Protein AF-K2D943-F1 (afdb_monomer)

pLDDT: mean 86.92, std 14.7, range [29.3, 98.12]

Structure (mmCIF, N/CA/C/O backbone):
data_AF-K2D943-F1
#
_entry.id   AF-K2D943-F1
#
loop_
_atom_site.group_PDB
_atom_site.id
_atom_site.type_symbol
_atom_site.label_atom_id
_atom_site.label_alt_id
_atom_site.label_comp_id
_atom_site.label_asym_id
_atom_site.label_entity_id
_atom_site.label_seq_id
_atom_site.pdbx_PDB_ins_code
_atom_site.Cartn_x
_atom_site.Cartn_y
_atom_site.Cartn_z
_atom_site.occupancy
_atom_site.B_iso_or_equiv
_atom_site.auth_seq_id
_atom_site.auth_comp_id
_atom_site.auth_asym_id
_atom_site.auth_atom_id
_atom_site.pdbx_PDB_model_num
ATOM 1 N N . MET A 1 1 ? 13.467 3.957 -46.377 1.00 69.62 1 MET A N 1
ATOM 2 C CA . MET A 1 1 ? 13.916 4.102 -44.970 1.00 69.62 1 MET A CA 1
ATOM 3 C C . MET A 1 1 ? 13.053 5.100 -44.189 1.00 69.62 1 MET A C 1
ATOM 5 O O . MET A 1 1 ? 12.439 4.700 -43.207 1.00 69.62 1 MET A O 1
ATOM 9 N N . PHE A 1 2 ? 12.886 6.336 -44.675 1.00 83.19 2 PHE A N 1
ATOM 10 C CA . PHE A 1 2 ? 12.073 7.391 -44.039 1.00 83.19 2 PHE A CA 1
ATOM 11 C C . PHE A 1 2 ? 10.622 7.005 -43.697 1.00 83.19 2 PHE A C 1
ATOM 13 O O . PHE A 1 2 ? 10.177 7.230 -42.577 1.00 83.19 2 PHE A O 1
ATOM 20 N N . ARG A 1 3 ? 9.899 6.333 -44.604 1.00 87.31 3 ARG A N 1
ATOM 21 C CA . ARG A 1 3 ? 8.504 5.903 -44.366 1.00 87.31 3 ARG A CA 1
ATOM 22 C C . ARG A 1 3 ? 8.359 4.899 -43.210 1.00 87.31 3 ARG A C 1
ATOM 24 O O . ARG A 1 3 ? 7.384 4.951 -42.469 1.00 87.31 3 ARG A O 1
ATOM 31 N N . LYS A 1 4 ? 9.350 4.017 -43.015 1.00 86.69 4 LYS A N 1
ATOM 32 C CA . LYS A 1 4 ? 9.375 3.070 -41.883 1.00 86.69 4 LYS A CA 1
ATOM 33 C C . LYS A 1 4 ? 9.608 3.798 -40.554 1.00 86.69 4 LYS A C 1
ATOM 35 O O . LYS A 1 4 ? 8.946 3.485 -39.570 1.00 86.69 4 LYS A O 1
ATOM 40 N N . ILE A 1 5 ? 10.501 4.791 -40.544 1.00 90.44 5 ILE A N 1
ATOM 41 C CA . ILE A 1 5 ? 10.767 5.631 -39.366 1.00 90.44 5 ILE A CA 1
ATOM 42 C C . ILE A 1 5 ? 9.516 6.439 -38.998 1.00 90.44 5 ILE A C 1
ATOM 44 O O . ILE A 1 5 ? 9.090 6.403 -37.847 1.00 90.44 5 ILE A O 1
ATOM 48 N N . ALA A 1 6 ? 8.871 7.083 -39.975 1.00 92.62 6 ALA A N 1
ATOM 49 C CA . ALA A 1 6 ? 7.642 7.847 -39.761 1.00 92.62 6 ALA A CA 1
ATOM 50 C C . ALA A 1 6 ? 6.506 6.986 -39.174 1.00 92.62 6 ALA A C 1
ATOM 52 O O . ALA A 1 6 ? 5.875 7.381 -38.194 1.00 92.62 6 ALA A O 1
ATOM 53 N N . ASN A 1 7 ? 6.295 5.775 -39.704 1.00 93.38 7 ASN A N 1
ATOM 54 C CA . ASN A 1 7 ? 5.292 4.847 -39.174 1.00 93.38 7 ASN A CA 1
ATOM 55 C C . ASN A 1 7 ? 5.612 4.391 -37.740 1.00 93.38 7 ASN A C 1
ATOM 57 O O . ASN A 1 7 ? 4.715 4.322 -36.903 1.00 93.38 7 ASN A O 1
ATOM 61 N N . SER A 1 8 ? 6.884 4.122 -37.431 1.00 93.00 8 SER A N 1
ATOM 62 C CA . SER A 1 8 ? 7.316 3.763 -36.073 1.00 93.00 8 SER A CA 1
ATOM 63 C C . SER A 1 8 ? 7.060 4.896 -35.071 1.00 93.00 8 SER A C 1
ATOM 65 O O . SER A 1 8 ? 6.529 4.664 -33.983 1.00 93.00 8 SER A O 1
ATOM 67 N N . LEU A 1 9 ? 7.360 6.142 -35.457 1.00 93.00 9 LEU A N 1
ATOM 68 C CA . LEU A 1 9 ? 7.091 7.325 -34.637 1.00 93.00 9 LEU A CA 1
ATOM 69 C C . LEU A 1 9 ? 5.592 7.533 -34.406 1.00 93.00 9 LEU A C 1
ATOM 71 O O . LEU A 1 9 ? 5.189 7.791 -33.272 1.00 93.00 9 LEU A O 1
ATOM 75 N N . LYS A 1 10 ? 4.766 7.359 -35.446 1.00 93.81 10 LYS A N 1
ATOM 76 C CA . LYS A 1 10 ? 3.305 7.442 -35.336 1.00 93.81 10 LYS A CA 1
ATOM 77 C C . LYS A 1 10 ? 2.755 6.395 -34.365 1.00 93.81 10 LYS A C 1
ATOM 79 O O . LYS A 1 10 ? 2.060 6.757 -33.423 1.00 93.81 10 LYS A O 1
ATOM 84 N N . ASN A 1 11 ? 3.160 5.133 -34.508 1.00 93.12 11 ASN A N 1
ATOM 85 C CA . ASN A 1 11 ? 2.737 4.060 -33.602 1.00 93.12 11 ASN A CA 1
ATOM 86 C C . ASN A 1 11 ? 3.151 4.340 -32.151 1.00 93.12 11 ASN A C 1
ATOM 88 O O . ASN A 1 11 ? 2.383 4.116 -31.215 1.00 93.12 11 ASN A O 1
ATOM 92 N N . LYS A 1 12 ? 4.365 4.868 -31.947 1.00 92.69 12 LYS A N 1
ATOM 93 C CA . LYS A 1 12 ? 4.832 5.263 -30.616 1.00 92.69 12 LYS A CA 1
ATOM 94 C C . LYS A 1 12 ? 3.981 6.398 -30.050 1.00 92.69 12 LYS A C 1
ATOM 96 O O . LYS A 1 12 ? 3.574 6.309 -28.893 1.00 92.69 12 LYS A O 1
ATOM 101 N N . LEU A 1 13 ? 3.672 7.420 -30.846 1.00 93.25 13 LEU A N 1
ATOM 102 C CA . LEU A 1 13 ? 2.801 8.522 -30.441 1.00 93.25 13 LEU A CA 1
ATOM 103 C C . LEU A 1 13 ? 1.398 8.030 -30.062 1.00 93.25 13 LEU A C 1
ATOM 105 O O . LEU A 1 13 ? 0.903 8.385 -28.994 1.00 93.25 13 LEU A O 1
ATOM 109 N N . ASP A 1 14 ? 0.792 7.175 -30.882 1.00 94.06 14 ASP A N 1
ATOM 110 C CA . ASP A 1 14 ? -0.540 6.623 -30.621 1.00 94.06 14 ASP A CA 1
ATOM 111 C C . ASP A 1 14 ? -0.544 5.772 -29.342 1.00 94.06 14 ASP A C 1
ATOM 113 O O . ASP A 1 14 ? -1.418 5.932 -28.489 1.00 94.06 14 ASP A O 1
ATOM 117 N N . SER A 1 15 ? 0.508 4.977 -29.110 1.00 91.44 15 SER A N 1
ATOM 118 C CA . SER A 1 15 ? 0.665 4.224 -27.859 1.00 91.44 15 SER A CA 1
ATOM 119 C C . SER A 1 15 ? 0.774 5.127 -26.620 1.00 91.44 15 SER A C 1
ATOM 121 O O . SER A 1 15 ? 0.256 4.792 -25.553 1.00 91.44 15 SER A O 1
ATOM 123 N N . LEU A 1 16 ? 1.428 6.288 -26.738 1.00 88.50 16 LEU A N 1
ATOM 124 C CA . LEU A 1 16 ? 1.552 7.256 -25.647 1.00 88.50 16 LEU A CA 1
ATOM 125 C C . LEU A 1 16 ? 0.217 7.951 -25.372 1.00 88.50 16 LEU A C 1
ATOM 127 O O . LEU A 1 16 ? -0.161 8.087 -24.206 1.00 88.50 16 LEU A O 1
ATOM 131 N N . LYS A 1 17 ? -0.516 8.329 -26.427 1.00 91.94 17 LYS A N 1
ATOM 132 C CA . LYS A 1 17 ? -1.874 8.875 -26.314 1.00 91.94 17 LYS A CA 1
ATOM 133 C C . LYS A 1 17 ? -2.792 7.890 -25.605 1.00 91.94 17 LYS A C 1
ATOM 135 O O . LYS A 1 17 ? -3.439 8.262 -24.631 1.00 91.94 17 LYS A O 1
ATOM 140 N N . GLN A 1 18 ? -2.781 6.626 -26.019 1.00 91.69 18 GLN A N 1
ATOM 141 C CA . GLN A 1 18 ? -3.642 5.609 -25.427 1.00 91.69 18 GLN A CA 1
ATOM 142 C C . GLN A 1 18 ? -3.301 5.333 -23.960 1.00 91.69 18 GLN A C 1
ATOM 144 O O . GLN A 1 18 ? -4.201 5.219 -23.135 1.00 91.69 18 GLN A O 1
ATOM 149 N N . ARG A 1 19 ? -2.014 5.322 -23.585 1.00 86.19 19 ARG A N 1
ATOM 150 C CA . ARG A 1 19 ? -1.609 5.244 -22.169 1.00 86.19 19 ARG A CA 1
ATOM 151 C C . ARG A 1 19 ? -2.141 6.415 -21.349 1.00 86.19 19 ARG A C 1
ATOM 153 O O . ARG A 1 19 ? -2.555 6.213 -20.214 1.00 86.19 19 ARG A O 1
ATOM 160 N N . SER A 1 20 ? -2.129 7.625 -21.905 1.00 87.00 20 SER A N 1
ATOM 161 C CA . SER A 1 20 ? -2.651 8.797 -21.204 1.00 87.00 20 SER A CA 1
ATOM 162 C C . SER A 1 20 ? -4.170 8.815 -21.098 1.00 87.00 20 SER A C 1
ATOM 164 O O . SER A 1 20 ? -4.676 9.148 -20.030 1.00 87.00 20 SER A O 1
ATOM 166 N N . LEU A 1 21 ? -4.880 8.388 -22.142 1.00 91.50 21 LEU A N 1
ATOM 167 C CA . LEU A 1 21 ? -6.332 8.205 -22.102 1.00 91.50 21 LEU A CA 1
ATOM 168 C C . LEU A 1 21 ? -6.733 7.137 -21.080 1.00 91.50 21 LEU A C 1
ATOM 170 O O . LEU A 1 21 ? -7.641 7.364 -20.288 1.00 91.50 21 LEU A O 1
ATOM 174 N N . ASN A 1 22 ? -6.015 6.013 -21.039 1.00 90.38 22 ASN A N 1
ATOM 175 C CA . ASN A 1 22 ? -6.262 4.963 -20.054 1.00 90.38 22 ASN A CA 1
ATOM 176 C C . ASN A 1 22 ? -6.028 5.460 -18.623 1.00 90.38 22 ASN A C 1
ATOM 178 O O . ASN A 1 22 ? -6.817 5.142 -17.742 1.00 90.38 22 ASN A O 1
ATOM 182 N N . GLU A 1 23 ? -4.983 6.256 -18.379 1.00 89.88 23 GLU A N 1
ATOM 183 C CA . GLU A 1 23 ? -4.746 6.834 -17.051 1.00 89.88 23 GLU A CA 1
ATOM 184 C C . GLU A 1 23 ? -5.879 7.782 -16.635 1.00 89.88 23 GLU A C 1
ATOM 186 O O . GLU A 1 23 ? -6.326 7.726 -15.494 1.00 89.88 23 GLU A O 1
ATOM 191 N N . LEU A 1 24 ? -6.383 8.606 -17.561 1.00 92.19 24 LEU A N 1
ATOM 192 C CA . LEU A 1 24 ? -7.515 9.502 -17.310 1.00 92.19 24 LEU A CA 1
ATOM 193 C C . LEU A 1 24 ? -8.808 8.723 -17.027 1.00 92.19 24 LEU A C 1
ATOM 195 O O . LEU A 1 24 ? -9.517 9.027 -16.071 1.00 92.19 24 LEU A O 1
ATOM 199 N N . LEU A 1 25 ? -9.093 7.686 -17.820 1.00 95.38 25 LEU A N 1
ATOM 200 C CA . LEU A 1 25 ? -10.231 6.797 -17.586 1.00 95.38 25 LEU A CA 1
ATOM 201 C C . LEU A 1 25 ? -10.136 6.145 -16.204 1.00 95.38 25 LEU A C 1
ATOM 203 O O . LEU A 1 25 ? -11.120 6.083 -15.476 1.00 95.38 25 LEU A O 1
ATOM 207 N N . MET A 1 26 ? -8.946 5.688 -15.821 1.00 94.94 26 MET A N 1
ATOM 208 C CA . MET A 1 26 ? -8.716 5.059 -14.523 1.00 94.94 26 MET A CA 1
ATOM 209 C C . MET A 1 26 ? -8.789 6.056 -13.369 1.00 94.94 26 MET A C 1
ATOM 211 O O . MET A 1 26 ? -9.252 5.677 -12.299 1.00 94.94 26 MET A O 1
ATOM 215 N N . ALA A 1 27 ? -8.411 7.318 -13.581 1.00 94.06 27 ALA A N 1
ATOM 216 C CA . ALA A 1 27 ? -8.655 8.386 -12.617 1.00 94.06 27 ALA A CA 1
ATOM 217 C C . ALA A 1 27 ? -10.157 8.582 -12.380 1.00 94.06 27 ALA A C 1
ATOM 219 O O . ALA A 1 27 ? -10.589 8.631 -11.232 1.00 94.06 27 ALA A O 1
ATOM 220 N N . ASN A 1 28 ? -10.961 8.603 -13.449 1.00 96.00 28 ASN A N 1
ATOM 221 C CA . ASN A 1 28 ? -12.419 8.682 -13.337 1.00 96.00 28 ASN A CA 1
ATOM 222 C C . ASN A 1 28 ? -12.993 7.466 -12.605 1.00 96.00 28 ASN A C 1
ATOM 224 O O . ASN A 1 28 ? -13.736 7.636 -11.647 1.00 96.00 28 ASN A O 1
ATOM 228 N N . VAL A 1 29 ? -12.597 6.249 -12.991 1.00 96.62 29 VAL A N 1
ATOM 229 C CA . VAL A 1 29 ? -13.042 5.014 -12.323 1.00 96.62 29 VAL A CA 1
ATOM 230 C C . VAL A 1 29 ? -12.665 5.016 -10.842 1.00 96.62 29 VAL A C 1
ATOM 232 O O . VAL A 1 29 ? -13.495 4.669 -10.006 1.00 96.62 29 VAL A O 1
ATOM 235 N N . PHE A 1 30 ? -11.444 5.434 -10.501 1.00 96.56 30 PHE A N 1
ATOM 236 C CA . PHE A 1 30 ? -11.010 5.542 -9.113 1.00 96.56 30 PHE A CA 1
ATOM 237 C C . PHE A 1 30 ? -11.856 6.552 -8.339 1.00 96.56 30 PHE A C 1
ATOM 239 O O . PHE A 1 30 ? -12.435 6.189 -7.321 1.00 96.56 30 PHE A O 1
ATOM 246 N N . ASN A 1 31 ? -11.981 7.781 -8.847 1.00 95.50 31 ASN A N 1
ATOM 247 C CA . ASN A 1 31 ? -12.728 8.857 -8.195 1.00 95.50 31 ASN A CA 1
ATOM 248 C C . ASN A 1 31 ? -14.210 8.506 -8.018 1.00 95.50 31 ASN A C 1
ATOM 250 O O . ASN A 1 31 ? -14.772 8.750 -6.953 1.00 95.50 31 ASN A O 1
ATOM 254 N N . SER A 1 32 ? -14.832 7.890 -9.027 1.00 96.06 32 SER A N 1
ATOM 255 C CA . SER A 1 32 ? -16.197 7.373 -8.927 1.00 96.06 32 SER A CA 1
ATOM 256 C C . SER A 1 32 ? -16.296 6.226 -7.923 1.00 96.06 32 SER A C 1
ATOM 258 O O . SER A 1 32 ? -17.233 6.198 -7.134 1.00 96.06 32 SER A O 1
ATOM 260 N N . GLY A 1 33 ? -15.330 5.303 -7.915 1.00 95.06 33 GLY A N 1
ATOM 261 C CA . GLY A 1 33 ? -15.324 4.141 -7.026 1.00 95.06 33 GLY A CA 1
ATOM 262 C C . GLY A 1 33 ? -15.140 4.483 -5.548 1.00 95.06 33 GLY A C 1
ATOM 263 O O . GLY A 1 33 ? -15.686 3.784 -4.704 1.00 95.06 33 GLY A O 1
ATOM 264 N N . ILE A 1 34 ? -14.409 5.556 -5.234 1.00 96.44 34 ILE A N 1
ATOM 265 C CA . ILE A 1 34 ? -14.234 6.044 -3.856 1.00 96.44 34 ILE A CA 1
ATOM 266 C C . ILE A 1 34 ? -15.301 7.066 -3.430 1.00 96.44 34 ILE A C 1
ATOM 268 O O . ILE A 1 34 ? -15.261 7.605 -2.313 1.00 96.44 34 ILE A O 1
ATOM 272 N N . ASN A 1 35 ? -16.225 7.415 -4.327 1.00 94.94 35 ASN A N 1
ATOM 273 C CA . ASN A 1 35 ? -17.284 8.358 -4.009 1.00 94.94 35 ASN A CA 1
ATOM 274 C C . ASN A 1 35 ? -18.253 7.738 -2.992 1.00 94.94 35 ASN A C 1
ATOM 276 O O . ASN A 1 35 ? -18.577 6.561 -3.083 1.00 94.94 35 ASN A O 1
ATOM 280 N N . GLY A 1 36 ? -18.683 8.518 -1.999 1.00 93.44 36 GLY A N 1
ATOM 281 C CA . GLY A 1 36 ? -19.553 8.022 -0.921 1.00 93.44 36 GLY A CA 1
ATOM 282 C C . GLY A 1 36 ? -18.909 7.025 0.055 1.00 93.44 36 GLY A C 1
ATOM 283 O O . GLY A 1 36 ? -19.583 6.550 0.956 1.00 93.44 36 GLY A O 1
ATOM 284 N N . VAL A 1 37 ? -17.617 6.711 -0.084 1.00 96.19 37 VAL A N 1
ATOM 285 C CA . VAL A 1 37 ? -16.919 5.823 0.855 1.00 96.19 37 VAL A CA 1
ATOM 286 C C . VAL A 1 37 ? -16.588 6.567 2.145 1.00 96.19 37 VAL A C 1
ATOM 288 O O . VAL A 1 37 ? -15.795 7.514 2.130 1.00 96.19 37 VAL A O 1
ATOM 291 N N . ASP A 1 38 ? -17.152 6.100 3.258 1.00 95.88 38 ASP A N 1
ATOM 292 C CA . ASP A 1 38 ? -17.060 6.785 4.549 1.00 95.88 38 ASP A CA 1
ATOM 293 C C . ASP A 1 38 ? -15.683 6.701 5.196 1.00 95.88 38 ASP A C 1
ATOM 295 O O . ASP A 1 38 ? -15.244 7.659 5.830 1.00 95.88 38 ASP A O 1
ATOM 299 N N . TRP A 1 39 ? -14.977 5.582 5.053 1.00 95.94 39 TRP A N 1
ATOM 300 C CA . TRP A 1 39 ? -13.691 5.388 5.725 1.00 95.94 39 TRP A CA 1
ATOM 301 C C . TRP A 1 39 ? -12.538 6.159 5.061 1.00 95.94 39 TRP A C 1
ATOM 303 O O . TRP A 1 39 ? -11.502 6.399 5.684 1.00 95.94 39 TRP A O 1
ATOM 313 N N . LEU A 1 40 ? -12.710 6.588 3.809 1.00 95.94 40 LEU A N 1
ATOM 314 C CA . LEU A 1 40 ? -11.690 7.307 3.055 1.00 95.94 40 LEU A CA 1
ATOM 315 C C . LEU A 1 40 ? -11.910 8.821 3.154 1.00 95.94 40 LEU A C 1
ATOM 317 O O . LEU A 1 40 ? -12.589 9.423 2.320 1.00 95.94 40 LEU A O 1
ATOM 321 N N . LYS A 1 41 ? -11.345 9.434 4.197 1.00 93.62 41 LYS A N 1
ATOM 322 C CA . LYS A 1 41 ? -11.553 10.849 4.538 1.00 93.62 41 LYS A CA 1
ATOM 323 C C . LYS A 1 41 ? -10.742 11.793 3.649 1.00 93.62 41 LYS A C 1
ATOM 325 O O . LYS A 1 41 ? -11.296 12.717 3.062 1.00 93.62 41 LYS A O 1
ATOM 330 N N . ASP A 1 42 ? -9.445 11.542 3.506 1.00 91.94 42 ASP A N 1
ATOM 331 C CA . ASP A 1 42 ? -8.567 12.268 2.594 1.00 91.94 42 ASP A CA 1
ATOM 332 C C . ASP A 1 42 ? -8.543 11.592 1.215 1.00 91.94 42 ASP A C 1
ATOM 334 O O . ASP A 1 42 ? -7.926 10.539 1.020 1.00 91.94 42 ASP A O 1
ATOM 338 N N . LYS A 1 43 ? -9.199 12.243 0.247 1.00 92.31 43 LYS A N 1
ATOM 339 C CA . LYS A 1 43 ? -9.293 11.818 -1.159 1.00 92.31 43 LYS A CA 1
ATOM 340 C C . LYS A 1 43 ? -8.318 12.560 -2.081 1.00 92.31 43 LYS A C 1
ATOM 342 O O . LYS A 1 43 ? -8.393 12.400 -3.298 1.00 92.31 43 LYS A O 1
ATOM 347 N N . SER A 1 44 ? -7.390 13.354 -1.537 1.00 90.00 44 SER A N 1
ATOM 348 C CA . SER A 1 44 ? -6.396 14.120 -2.307 1.00 90.00 44 SER A CA 1
ATOM 349 C C . SER A 1 44 ? -5.258 13.230 -2.835 1.00 90.00 44 SER A C 1
ATOM 351 O O . SER A 1 44 ? -4.084 13.363 -2.473 1.00 90.00 44 SER A O 1
ATOM 353 N N . PHE A 1 45 ? -5.608 12.261 -3.679 1.00 90.44 45 PHE A N 1
ATOM 354 C CA . PHE A 1 45 ? -4.652 11.361 -4.311 1.00 90.44 45 PHE A CA 1
ATOM 355 C C . PHE A 1 45 ? -4.020 12.011 -5.538 1.00 90.44 45 PHE A C 1
ATOM 357 O O . PHE A 1 45 ? -4.705 12.417 -6.476 1.00 90.44 45 PHE A O 1
ATOM 364 N N . SER A 1 46 ? -2.691 12.045 -5.547 1.00 85.50 46 SER A N 1
ATOM 365 C CA . SER A 1 46 ? -1.878 12.555 -6.655 1.00 85.50 46 SER A CA 1
ATOM 366 C C . SER A 1 46 ? -0.870 11.495 -7.124 1.00 85.50 46 SER A C 1
ATOM 368 O O . SER A 1 46 ? 0.343 11.650 -6.947 1.00 85.50 46 SER A O 1
ATOM 370 N N . PRO A 1 47 ? -1.347 10.362 -7.682 1.00 82.12 47 PRO A N 1
ATOM 371 C CA . PRO A 1 47 ? -0.478 9.321 -8.215 1.00 82.12 47 PRO A CA 1
ATOM 372 C C . PRO A 1 47 ? 0.417 9.876 -9.322 1.00 82.12 47 PRO A C 1
ATOM 374 O O . PRO A 1 47 ? -0.047 10.369 -10.350 1.00 82.12 47 PRO A O 1
ATOM 377 N N . ASN A 1 48 ? 1.728 9.754 -9.126 1.00 69.44 48 ASN A N 1
ATOM 378 C CA . ASN A 1 48 ? 2.683 9.911 -10.210 1.00 69.44 48 ASN A CA 1
ATOM 379 C C . ASN A 1 48 ? 2.936 8.533 -10.838 1.00 69.44 48 ASN A C 1
ATOM 381 O O . ASN A 1 48 ? 3.120 7.535 -10.143 1.00 69.44 48 ASN A O 1
ATOM 385 N N . ARG A 1 49 ? 3.002 8.461 -12.173 1.00 61.66 49 ARG A N 1
ATOM 386 C CA . ARG A 1 49 ? 3.182 7.196 -12.920 1.00 61.66 49 ARG A CA 1
ATOM 387 C C . ARG A 1 49 ? 4.479 6.429 -12.588 1.00 61.66 49 ARG A C 1
ATOM 389 O O . ARG A 1 49 ? 4.720 5.373 -13.167 1.00 61.66 49 ARG A O 1
ATOM 396 N N . ALA A 1 50 ? 5.326 6.959 -11.706 1.00 61.03 50 ALA A N 1
ATOM 397 C CA . ALA A 1 50 ? 6.567 6.345 -11.258 1.00 61.03 50 ALA A CA 1
ATOM 398 C C . ALA A 1 50 ? 6.389 5.416 -10.041 1.00 61.03 50 ALA A C 1
ATOM 400 O O . ALA A 1 50 ? 7.137 4.446 -9.931 1.00 61.03 50 ALA A O 1
ATOM 401 N N . VAL A 1 51 ? 5.432 5.694 -9.147 1.00 63.41 51 VAL A N 1
ATOM 402 C CA . VAL A 1 51 ? 5.281 4.973 -7.865 1.00 63.41 51 VAL A CA 1
ATOM 403 C C . VAL A 1 51 ? 3.939 4.247 -7.774 1.00 63.41 51 VAL A C 1
ATOM 405 O O . VAL A 1 51 ? 3.886 3.079 -7.403 1.00 63.41 51 VAL A O 1
ATOM 408 N N . ALA A 1 52 ? 2.850 4.901 -8.169 1.00 75.31 52 ALA A N 1
ATOM 409 C CA . ALA A 1 52 ? 1.530 4.290 -8.254 1.00 75.31 52 ALA A CA 1
ATOM 410 C C . ALA A 1 52 ? 0.713 5.030 -9.308 1.00 75.31 52 ALA A C 1
ATOM 412 O O . ALA A 1 52 ? 0.787 6.250 -9.392 1.00 75.31 52 ALA A O 1
ATOM 413 N N . ASN A 1 53 ? -0.066 4.304 -10.103 1.00 88.44 53 ASN A N 1
ATOM 414 C CA . ASN A 1 53 ? -1.006 4.889 -11.053 1.00 88.44 53 ASN A CA 1
ATOM 415 C C . ASN A 1 53 ? -2.449 4.702 -10.564 1.00 88.44 53 ASN A C 1
ATOM 417 O O . ASN A 1 53 ? -2.695 3.914 -9.643 1.00 88.44 53 ASN A O 1
ATOM 421 N N . TYR A 1 54 ? -3.411 5.394 -11.173 1.00 92.44 54 TYR A N 1
ATOM 422 C CA . TYR A 1 54 ? -4.810 5.310 -10.737 1.00 92.44 54 TYR A CA 1
ATOM 423 C C . TYR A 1 54 ? -5.375 3.889 -10.819 1.00 92.44 54 TYR A C 1
ATOM 425 O O . TYR A 1 54 ? -6.131 3.480 -9.942 1.00 92.44 54 TYR A O 1
ATOM 433 N N . SER A 1 55 ? -4.956 3.086 -11.804 1.00 91.62 55 SER A N 1
ATOM 434 C CA . SER A 1 55 ? -5.376 1.680 -11.878 1.00 91.62 55 SER A CA 1
ATOM 435 C C . SER A 1 55 ? -4.923 0.865 -10.667 1.00 91.62 55 SER A C 1
ATOM 437 O O . SER A 1 55 ? -5.643 -0.025 -10.217 1.00 91.62 55 SER A O 1
ATOM 439 N N . PHE A 1 56 ? -3.711 1.114 -10.165 1.00 92.31 56 PHE A N 1
ATOM 440 C CA . PHE A 1 56 ? -3.206 0.428 -8.984 1.00 92.31 56 PHE A CA 1
ATOM 441 C C . PHE A 1 56 ? -3.935 0.893 -7.727 1.00 92.31 56 PHE A C 1
ATOM 443 O O . PHE A 1 56 ? -4.392 0.042 -6.969 1.00 92.31 56 PHE A O 1
ATOM 450 N N . LEU A 1 57 ? -4.118 2.206 -7.554 1.00 94.50 57 LEU A N 1
ATOM 451 C CA . LEU A 1 57 ? -4.878 2.747 -6.425 1.00 94.50 57 LEU A CA 1
ATOM 452 C C . LEU A 1 57 ? -6.311 2.214 -6.395 1.00 94.50 57 LEU A C 1
ATOM 454 O O . LEU A 1 57 ? -6.775 1.820 -5.333 1.00 94.50 57 LEU A O 1
ATOM 458 N N . TYR A 1 58 ? -6.982 2.113 -7.545 1.00 96.00 58 TYR A N 1
ATOM 459 C CA . TYR A 1 58 ? -8.322 1.534 -7.626 1.00 96.00 58 TYR A CA 1
ATOM 460 C C . TYR A 1 58 ? -8.358 0.064 -7.216 1.00 96.00 58 TYR A C 1
ATOM 462 O O . TYR A 1 58 ? -9.187 -0.321 -6.398 1.00 96.00 58 TYR A O 1
ATOM 470 N N . ARG A 1 59 ? -7.439 -0.764 -7.725 1.00 96.00 59 ARG A N 1
ATOM 471 C CA . ARG A 1 59 ? -7.375 -2.176 -7.321 1.00 96.00 59 ARG A CA 1
ATOM 472 C C . ARG A 1 59 ? -7.062 -2.334 -5.840 1.00 96.00 59 ARG A C 1
ATOM 474 O O . ARG A 1 59 ? -7.705 -3.139 -5.179 1.00 96.00 59 ARG A O 1
ATOM 481 N N . LEU A 1 60 ? -6.099 -1.569 -5.327 1.00 97.12 60 LEU A N 1
ATOM 482 C CA . LEU A 1 60 ? -5.772 -1.582 -3.907 1.00 97.12 60 LEU A CA 1
ATOM 483 C C . LEU A 1 60 ? -6.987 -1.163 -3.077 1.00 97.12 60 LEU A C 1
ATOM 485 O O . LEU A 1 60 ? -7.322 -1.851 -2.124 1.00 97.12 60 LEU A O 1
ATOM 489 N N . PHE A 1 61 ? -7.687 -0.103 -3.484 1.00 97.75 61 PHE A N 1
ATOM 490 C CA . PHE A 1 61 ? -8.930 0.319 -2.852 1.00 97.75 61 PHE A CA 1
ATOM 491 C C . PHE A 1 61 ? -9.951 -0.823 -2.804 1.00 97.75 61 PHE A C 1
ATOM 493 O O . PHE A 1 61 ? -10.417 -1.135 -1.719 1.00 97.75 61 PHE A O 1
ATOM 500 N N . ARG A 1 62 ? -10.228 -1.514 -3.919 1.00 97.81 62 ARG A N 1
ATOM 501 C CA . ARG A 1 62 ? -11.156 -2.662 -3.932 1.00 97.81 62 ARG A CA 1
ATOM 502 C C . ARG A 1 62 ? -10.704 -3.813 -3.034 1.00 97.81 62 ARG A C 1
ATOM 504 O O . ARG A 1 62 ? -11.527 -4.395 -2.346 1.00 97.8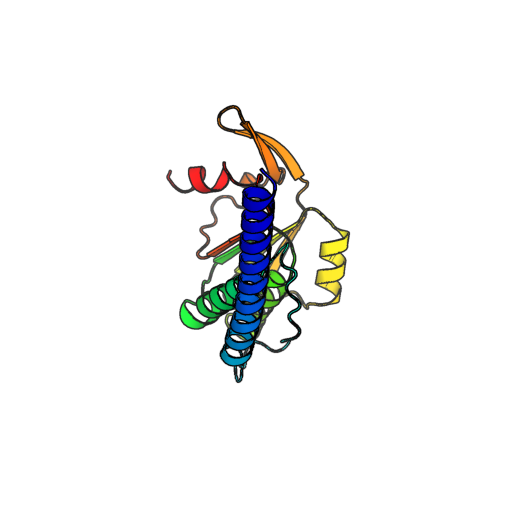1 62 ARG A O 1
ATOM 511 N N . VAL A 1 63 ? -9.408 -4.122 -2.982 1.00 98.12 63 VAL A N 1
ATOM 512 C CA . VAL A 1 63 ? -8.882 -5.142 -2.055 1.00 98.12 63 VAL A CA 1
ATOM 513 C C . VAL A 1 63 ? -9.128 -4.737 -0.600 1.00 98.12 63 VAL A C 1
ATOM 515 O O . VAL A 1 63 ? -9.596 -5.546 0.193 1.00 98.12 63 VAL A O 1
ATOM 518 N N . LEU A 1 64 ? -8.840 -3.488 -0.241 1.00 98.12 64 LEU A N 1
ATOM 519 C CA . LEU A 1 64 ? -9.076 -2.990 1.115 1.00 98.12 64 LEU A CA 1
ATOM 520 C C . LEU A 1 64 ? -10.573 -2.925 1.441 1.00 98.12 64 LEU A C 1
ATOM 522 O O . LEU A 1 64 ? -10.966 -3.185 2.574 1.00 98.12 64 LEU A O 1
ATOM 526 N N . ASP A 1 65 ? -11.401 -2.588 0.454 1.00 97.50 65 ASP A N 1
ATOM 527 C CA . ASP A 1 65 ? -12.826 -2.362 0.649 1.00 97.50 65 ASP A CA 1
ATOM 528 C C . ASP A 1 65 ? -13.641 -3.663 0.686 1.00 97.50 65 ASP A C 1
ATOM 530 O O . ASP A 1 65 ? -14.486 -3.826 1.564 1.00 97.50 65 ASP A O 1
ATOM 534 N N . ASP A 1 66 ? -13.350 -4.601 -0.214 1.00 97.38 66 ASP A N 1
ATOM 535 C CA . ASP A 1 66 ? -14.122 -5.835 -0.382 1.00 97.38 66 ASP A CA 1
ATOM 536 C C . ASP A 1 66 ? -13.511 -7.019 0.387 1.00 97.38 66 ASP A C 1
ATOM 538 O O . ASP A 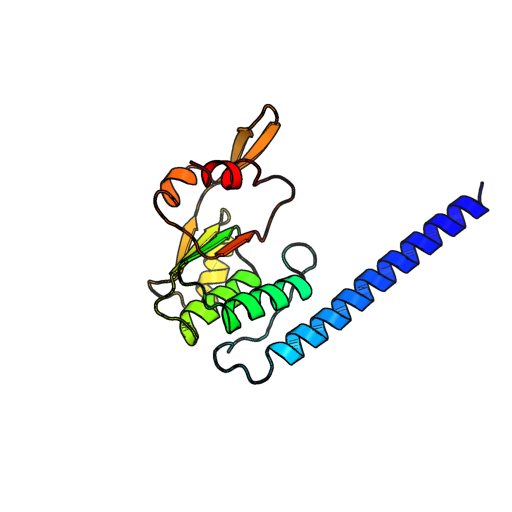1 66 ? -14.237 -7.842 0.938 1.00 97.38 66 ASP A O 1
ATOM 542 N N . ILE A 1 67 ? -12.174 -7.130 0.417 1.00 97.75 67 ILE A N 1
ATOM 543 C CA . ILE A 1 67 ? -11.468 -8.299 0.981 1.00 97.75 67 ILE A CA 1
ATOM 544 C C . ILE A 1 67 ? -11.087 -8.069 2.449 1.00 97.75 67 ILE A C 1
ATOM 546 O O . ILE A 1 67 ? -10.986 -9.025 3.214 1.00 97.75 67 ILE A O 1
ATOM 550 N N . CYS A 1 68 ? -10.906 -6.811 2.860 1.00 97.50 68 CYS A N 1
ATOM 551 C CA . CYS A 1 68 ? -10.610 -6.421 4.242 1.00 97.50 68 CYS A CA 1
ATOM 552 C C . CYS A 1 68 ? -9.423 -7.196 4.876 1.00 97.50 68 CYS A C 1
ATOM 554 O O . CYS A 1 68 ? -9.592 -7.846 5.913 1.00 97.50 68 CYS A O 1
ATOM 556 N N . PRO A 1 69 ? -8.202 -7.129 4.299 1.00 97.88 69 PRO A N 1
ATOM 557 C CA . PRO A 1 69 ? -7.025 -7.816 4.841 1.00 97.88 69 PRO A CA 1
ATOM 558 C C . PRO A 1 69 ? -6.695 -7.354 6.269 1.00 97.88 69 PRO A C 1
ATOM 560 O O . PRO A 1 69 ? -6.832 -6.170 6.592 1.00 97.88 69 PRO A O 1
ATOM 563 N N . LYS A 1 70 ? -6.223 -8.274 7.119 1.00 97.50 70 LYS A N 1
ATOM 564 C CA . LYS A 1 70 ? -5.904 -8.006 8.533 1.00 97.50 70 LYS A CA 1
ATOM 565 C C . LYS A 1 70 ? -4.416 -7.783 8.779 1.00 97.50 70 LYS A C 1
ATOM 567 O O . LYS A 1 70 ? -4.054 -7.135 9.753 1.00 97.50 70 LYS A O 1
ATOM 572 N N . SER A 1 71 ? -3.550 -8.297 7.915 1.00 96.81 71 SER A N 1
ATOM 573 C CA . SER A 1 71 ? -2.099 -8.130 8.019 1.00 96.81 71 SER A CA 1
ATOM 574 C C . SER A 1 71 ? -1.529 -7.643 6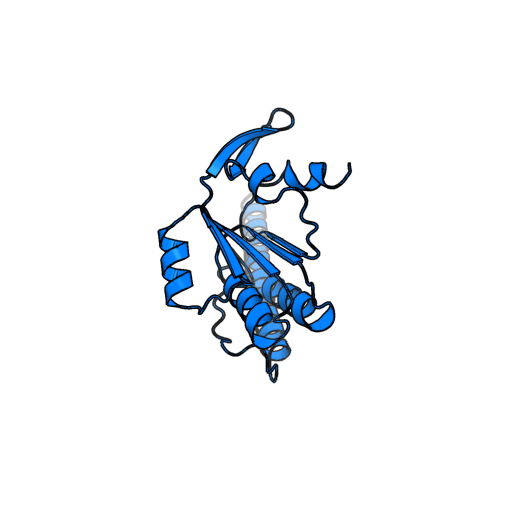.690 1.00 96.81 71 SER A C 1
ATOM 576 O O . SER A 1 71 ? -1.559 -8.361 5.688 1.00 96.81 71 SER A O 1
ATOM 578 N N . ILE A 1 72 ? -1.021 -6.411 6.666 1.00 97.38 72 ILE A N 1
ATOM 579 C CA . ILE A 1 72 ? -0.530 -5.737 5.461 1.00 97.38 72 ILE A CA 1
ATOM 580 C C . ILE A 1 72 ? 0.946 -5.378 5.637 1.00 97.38 72 ILE A C 1
ATOM 582 O O . ILE A 1 72 ? 1.339 -4.813 6.659 1.00 97.38 72 ILE A O 1
ATOM 586 N N . ILE A 1 73 ? 1.754 -5.651 4.613 1.00 96.06 73 ILE A N 1
ATOM 587 C CA . ILE A 1 73 ? 3.109 -5.107 4.492 1.00 96.06 73 ILE A CA 1
ATOM 588 C C . ILE A 1 73 ? 3.248 -4.275 3.225 1.00 96.06 73 ILE A C 1
ATOM 590 O O . ILE A 1 73 ? 2.796 -4.664 2.148 1.00 96.06 73 ILE A O 1
ATOM 594 N N . GLU A 1 74 ? 3.906 -3.131 3.353 1.00 94.19 74 GLU A N 1
ATOM 595 C CA . GLU A 1 74 ? 4.116 -2.170 2.286 1.00 94.19 74 GLU A CA 1
ATOM 596 C C . GLU A 1 74 ? 5.591 -1.773 2.186 1.00 94.19 74 GLU A C 1
ATOM 598 O O . GLU A 1 74 ? 6.249 -1.494 3.184 1.00 94.19 74 GLU A O 1
ATOM 603 N N . PHE A 1 75 ? 6.120 -1.744 0.963 1.00 91.88 75 PHE A N 1
ATOM 604 C CA . PHE A 1 75 ? 7.509 -1.376 0.694 1.00 91.88 75 PHE A CA 1
ATOM 605 C C . PHE A 1 75 ? 7.595 -0.025 -0.013 1.00 91.88 75 PHE A C 1
ATOM 607 O O . PHE A 1 75 ? 7.297 0.085 -1.212 1.00 91.88 75 PHE A O 1
ATOM 614 N N . GLY A 1 76 ? 8.065 0.968 0.739 1.00 90.56 76 GLY A N 1
ATOM 615 C CA . GLY A 1 76 ? 8.182 2.370 0.362 1.00 90.56 76 GLY A CA 1
ATOM 616 C C . GLY A 1 76 ? 6.929 3.181 0.693 1.00 90.56 76 GLY A C 1
ATOM 617 O O . GLY A 1 76 ? 5.816 2.723 0.450 1.00 90.56 76 GLY A O 1
ATOM 618 N N . ILE A 1 77 ? 7.118 4.404 1.182 1.00 91.12 77 ILE A N 1
ATOM 619 C CA . ILE A 1 77 ? 6.047 5.353 1.499 1.00 91.12 77 ILE A CA 1
ATOM 620 C C . ILE A 1 77 ? 5.543 6.056 0.228 1.00 91.12 77 ILE A C 1
ATOM 622 O O . ILE A 1 77 ? 6.322 6.463 -0.640 1.00 91.12 77 ILE A O 1
ATOM 626 N N . GLY A 1 78 ? 4.224 6.236 0.109 1.00 90.00 78 GLY A N 1
ATOM 627 C CA . GLY A 1 78 ? 3.616 6.954 -1.011 1.00 90.00 78 GLY A CA 1
ATOM 628 C C . GLY A 1 78 ? 2.094 7.114 -0.942 1.00 90.00 78 GLY A C 1
ATOM 629 O O . GLY A 1 78 ? 1.489 7.182 0.125 1.00 90.00 78 GLY A O 1
ATOM 630 N N . GLN A 1 79 ? 1.462 7.199 -2.119 1.00 91.31 79 GLN A N 1
ATOM 631 C CA . GLN A 1 79 ? 0.003 7.366 -2.254 1.00 91.31 79 GLN A CA 1
ATOM 632 C C . GLN A 1 79 ? -0.778 6.131 -1.790 1.00 91.31 79 GLN A C 1
ATOM 634 O O . GLN A 1 79 ? -1.885 6.242 -1.278 1.00 91.31 79 GLN A O 1
ATOM 639 N N . THR A 1 80 ? -0.195 4.950 -1.946 1.00 93.94 80 THR A N 1
ATOM 640 C CA . THR A 1 80 ? -0.718 3.698 -1.395 1.00 93.94 80 THR A CA 1
ATOM 641 C C . THR A 1 80 ? -0.688 3.710 0.130 1.00 93.94 80 THR A C 1
ATOM 643 O O . THR A 1 80 ? -1.694 3.340 0.721 1.00 93.94 80 THR A O 1
ATOM 646 N N . SER A 1 81 ? 0.353 4.269 0.756 1.00 94.12 81 S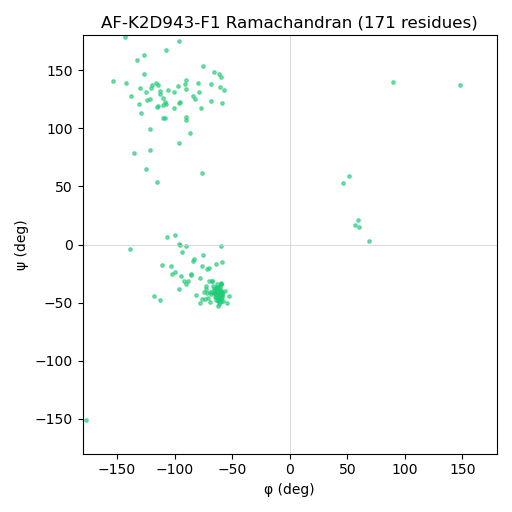ER A N 1
ATOM 647 C CA . SER A 1 81 ? 0.434 4.421 2.218 1.00 94.12 81 SER A CA 1
ATOM 648 C C . SER A 1 81 ? -0.658 5.344 2.763 1.00 94.12 81 SER A C 1
ATOM 650 O O . SER A 1 81 ? -1.267 5.056 3.787 1.00 94.12 81 SER A O 1
ATOM 652 N N . LYS A 1 82 ? -0.985 6.427 2.037 1.00 93.25 82 LYS A N 1
ATOM 653 C CA . LYS A 1 82 ? -2.151 7.282 2.345 1.00 93.25 82 LYS A CA 1
ATOM 654 C C . LYS A 1 82 ? -3.452 6.468 2.370 1.00 93.25 82 LYS A C 1
ATOM 656 O O . LYS A 1 82 ? -4.317 6.717 3.207 1.00 93.25 82 LYS A O 1
ATOM 661 N N . LEU A 1 83 ? -3.612 5.526 1.442 1.00 95.38 83 LEU A N 1
ATOM 662 C CA . LEU A 1 83 ? -4.810 4.696 1.335 1.00 95.38 83 LEU A CA 1
ATOM 663 C C . LEU A 1 83 ? -4.846 3.602 2.416 1.00 95.38 83 LEU A C 1
ATOM 665 O O . LEU A 1 83 ? -5.862 3.446 3.090 1.00 95.38 83 LEU A O 1
ATOM 669 N N . THR A 1 84 ? -3.743 2.877 2.618 1.00 96.31 84 THR A N 1
ATOM 670 C CA . THR A 1 84 ? -3.649 1.792 3.603 1.00 96.31 84 THR A CA 1
ATOM 671 C C . THR A 1 84 ? -3.738 2.309 5.028 1.00 96.31 84 THR A C 1
ATOM 673 O O . THR A 1 84 ? -4.468 1.724 5.819 1.00 96.31 84 THR A O 1
ATOM 676 N N . SER A 1 85 ? -3.096 3.431 5.363 1.00 95.25 85 SER A N 1
ATOM 677 C CA . SER A 1 85 ? -3.245 4.029 6.691 1.00 95.25 85 SER A CA 1
ATOM 678 C C . SER A 1 85 ? -4.701 4.400 6.966 1.00 95.25 85 SER A C 1
ATOM 680 O O . SER A 1 85 ? -5.244 3.963 7.971 1.00 95.25 85 SER A O 1
ATOM 682 N N . GLN A 1 86 ? -5.395 5.093 6.058 1.00 95.06 86 GLN A N 1
ATOM 683 C CA . GLN A 1 86 ? -6.815 5.412 6.268 1.00 95.06 86 GLN A CA 1
ATOM 684 C C . GLN A 1 86 ? -7.699 4.169 6.420 1.00 95.06 86 GLN A C 1
ATOM 686 O O . GLN A 1 86 ? -8.641 4.192 7.209 1.00 95.06 86 GLN A O 1
ATOM 691 N N . TYR A 1 87 ? -7.381 3.080 5.718 1.00 96.75 87 TYR A N 1
ATOM 692 C CA . TYR A 1 87 ? -8.062 1.801 5.902 1.00 96.75 87 TYR A CA 1
ATOM 693 C C . TYR A 1 87 ? -7.884 1.261 7.329 1.00 96.75 87 TYR A C 1
ATOM 695 O O . TYR A 1 87 ? -8.883 0.969 7.986 1.00 96.75 87 TYR A O 1
ATOM 703 N N . ILE A 1 88 ? -6.644 1.195 7.832 1.00 96.00 88 ILE A N 1
ATOM 704 C CA . ILE A 1 88 ? -6.364 0.753 9.210 1.00 96.00 88 ILE A CA 1
ATOM 705 C C . ILE A 1 88 ? -7.086 1.645 10.220 1.00 96.00 88 ILE A C 1
ATOM 707 O O . ILE A 1 88 ? -7.644 1.167 11.193 1.00 96.00 88 ILE A O 1
ATOM 711 N N . PHE A 1 89 ? -7.104 2.953 9.992 1.00 93.81 89 PHE A N 1
ATOM 712 C CA . PHE A 1 89 ? -7.680 3.893 10.944 1.00 93.81 89 PHE A CA 1
ATOM 713 C C . PHE A 1 89 ? -9.201 3.891 10.992 1.00 93.81 89 PHE A C 1
ATOM 715 O O . PHE A 1 89 ? -9.784 3.910 12.072 1.00 93.81 89 PHE A O 1
ATOM 722 N N . ASN A 1 90 ? -9.833 3.920 9.823 1.00 94.81 90 ASN A N 1
ATOM 723 C CA . ASN A 1 90 ? -11.239 4.290 9.716 1.00 94.81 90 ASN A CA 1
ATOM 724 C C . ASN A 1 90 ? -12.139 3.118 9.319 1.00 94.81 90 ASN A C 1
ATOM 726 O O . ASN A 1 90 ? -13.352 3.227 9.471 1.00 94.81 90 ASN A O 1
ATOM 730 N N . LYS A 1 91 ? -11.579 2.033 8.766 1.00 95.62 91 LYS A N 1
ATOM 731 C CA . LYS A 1 91 ? -12.346 0.860 8.316 1.00 95.62 91 LYS A CA 1
ATOM 732 C C . LYS A 1 91 ? -12.067 -0.379 9.149 1.00 95.62 91 LYS A C 1
ATOM 734 O O . LYS A 1 91 ? -13.007 -1.062 9.535 1.00 95.62 91 LYS A O 1
ATOM 739 N N . ASN A 1 92 ? -10.797 -0.688 9.389 1.00 95.88 92 ASN A N 1
ATOM 740 C CA . ASN A 1 92 ? -10.402 -1.913 10.071 1.00 95.88 92 ASN A CA 1
ATOM 741 C C . ASN A 1 92 ? -9.326 -1.630 11.132 1.00 95.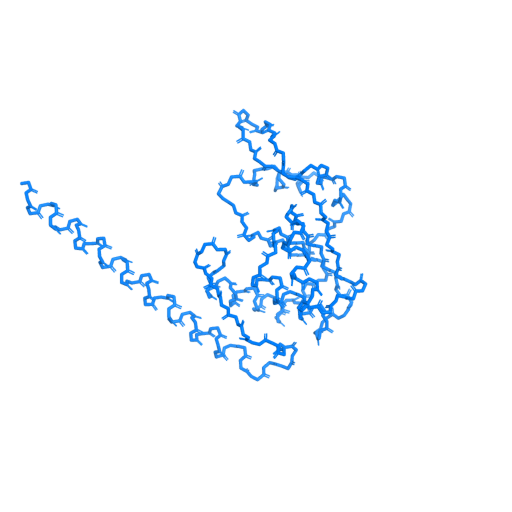88 92 ASN A C 1
ATOM 743 O O . ASN A 1 92 ? -8.145 -1.888 10.883 1.00 95.88 92 ASN A O 1
ATOM 747 N N . PRO A 1 93 ? -9.724 -1.109 12.309 1.00 92.06 93 PRO A N 1
ATOM 748 C CA . PRO A 1 93 ? -8.798 -0.798 13.394 1.00 92.06 93 PRO A CA 1
ATOM 749 C C . PRO A 1 93 ? -8.106 -2.031 13.970 1.00 92.06 93 PRO A C 1
ATOM 751 O O . PRO A 1 93 ? -7.068 -1.867 14.595 1.00 92.06 93 PRO A O 1
ATOM 754 N N . ASP A 1 94 ? -8.606 -3.244 13.728 1.00 94.75 94 ASP A N 1
ATOM 755 C CA . ASP A 1 94 ? -7.962 -4.485 14.176 1.00 94.75 94 ASP A CA 1
ATOM 756 C C . ASP A 1 94 ? -6.870 -4.980 13.212 1.00 94.75 94 ASP A C 1
ATOM 758 O O . ASP A 1 94 ? -6.077 -5.863 13.556 1.00 94.75 94 ASP A O 1
ATOM 762 N N . ALA A 1 95 ? -6.820 -4.437 11.993 1.00 96.56 95 ALA A N 1
ATOM 763 C CA . ALA A 1 95 ? -5.787 -4.771 11.027 1.00 96.56 95 ALA A CA 1
ATOM 764 C C . ALA A 1 95 ? -4.452 -4.102 11.384 1.00 96.56 95 ALA A C 1
ATOM 766 O O . ALA A 1 95 ? -4.408 -3.040 11.998 1.00 96.56 95 ALA A O 1
ATOM 767 N N . LYS A 1 96 ? -3.345 -4.707 10.948 1.00 96.12 96 LYS A N 1
ATOM 768 C CA . LYS A 1 96 ? -1.983 -4.199 11.136 1.00 96.12 96 LYS A CA 1
ATOM 769 C C . LYS A 1 96 ? -1.341 -3.862 9.801 1.00 96.12 96 LYS A C 1
ATOM 771 O O . LYS A 1 96 ? -1.433 -4.632 8.845 1.00 96.12 96 LYS A O 1
ATOM 776 N N . LEU A 1 97 ? -0.627 -2.745 9.767 1.00 96.38 97 LEU A N 1
ATOM 777 C CA . LEU A 1 97 ? 0.155 -2.291 8.625 1.00 96.38 97 LEU A CA 1
ATOM 778 C C . LEU A 1 97 ? 1.618 -2.137 9.032 1.00 96.38 97 LEU A C 1
ATOM 780 O O . LEU A 1 97 ? 1.936 -1.410 9.968 1.00 96.38 97 LEU A O 1
ATOM 784 N N . THR A 1 98 ? 2.513 -2.802 8.307 1.00 95.62 98 THR A N 1
ATOM 785 C CA . THR A 1 98 ? 3.964 -2.605 8.406 1.00 95.62 98 THR A CA 1
ATOM 786 C C . THR A 1 98 ? 4.462 -1.918 7.141 1.00 95.62 98 THR A C 1
ATOM 788 O O . THR A 1 98 ? 4.319 -2.469 6.054 1.00 95.62 98 THR A O 1
ATOM 791 N N . ILE A 1 99 ? 5.060 -0.736 7.260 1.00 94.88 99 ILE A N 1
ATOM 792 C CA . ILE A 1 99 ? 5.6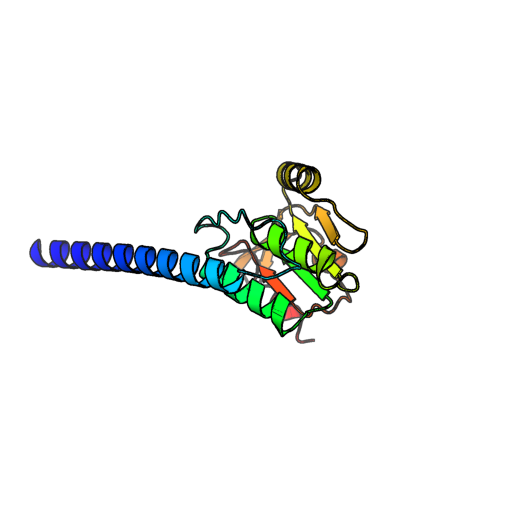64 -0.007 6.141 1.00 94.88 99 ILE A CA 1
ATOM 793 C C . ILE A 1 99 ? 7.183 -0.048 6.292 1.00 94.88 99 ILE A C 1
ATOM 795 O O . ILE A 1 99 ? 7.715 0.410 7.299 1.00 94.88 99 ILE A O 1
ATOM 799 N N . ILE A 1 100 ? 7.885 -0.566 5.289 1.00 94.94 100 ILE A N 1
ATOM 800 C CA . ILE A 1 100 ? 9.348 -0.555 5.226 1.00 94.94 100 ILE A CA 1
ATOM 801 C C . ILE A 1 100 ? 9.803 0.636 4.377 1.00 94.94 100 ILE A C 1
ATOM 803 O O . ILE A 1 100 ? 9.447 0.724 3.199 1.00 94.94 100 ILE A O 1
ATOM 807 N N . GLU A 1 101 ? 10.613 1.533 4.938 1.00 93.62 101 GLU A N 1
ATOM 808 C CA . GLU A 1 101 ? 11.128 2.718 4.241 1.00 93.62 101 GLU A CA 1
ATOM 809 C C . GLU A 1 101 ? 12.583 3.016 4.630 1.00 93.62 101 GLU A C 1
ATOM 811 O O . GLU A 1 101 ? 12.956 2.932 5.790 1.00 93.62 101 GLU A O 1
ATOM 816 N N . HIS A 1 102 ? 13.417 3.393 3.666 1.00 93.31 102 HIS A N 1
ATOM 817 C CA . HIS A 1 102 ? 14.822 3.738 3.901 1.00 93.31 102 HIS A CA 1
ATOM 818 C C . HIS A 1 102 ? 15.040 5.219 4.204 1.00 93.31 102 HIS A C 1
ATOM 820 O O . HIS A 1 102 ? 15.925 5.563 4.987 1.00 93.31 102 HIS A O 1
ATOM 826 N N . ASP A 1 103 ? 14.242 6.100 3.604 1.00 93.06 103 ASP A N 1
ATOM 827 C CA . ASP A 1 103 ? 14.454 7.540 3.689 1.00 93.06 103 ASP A CA 1
ATOM 828 C C . ASP A 1 103 ? 13.714 8.143 4.892 1.00 93.06 103 ASP A C 1
ATOM 830 O O . ASP A 1 103 ? 12.485 8.250 4.909 1.00 93.06 103 ASP A O 1
ATOM 834 N N . LYS A 1 104 ? 14.484 8.568 5.900 1.00 94.94 104 LYS A N 1
ATOM 835 C CA . LYS A 1 104 ? 13.958 9.189 7.125 1.00 94.94 104 LYS A CA 1
ATOM 836 C C . LYS A 1 104 ? 13.173 10.469 6.850 1.00 94.94 104 LYS A C 1
ATOM 838 O O . LYS A 1 104 ? 12.154 10.687 7.493 1.00 94.94 104 LYS A O 1
ATOM 843 N N . ILE A 1 105 ? 13.577 11.267 5.861 1.00 94.19 105 ILE A N 1
ATOM 844 C CA . ILE A 1 105 ? 12.880 12.511 5.517 1.00 94.19 105 ILE A CA 1
ATOM 845 C C . ILE A 1 105 ? 11.466 12.184 5.030 1.00 94.19 105 ILE A C 1
ATOM 847 O O . ILE A 1 105 ? 10.500 12.830 5.435 1.00 94.19 105 ILE A O 1
ATOM 851 N N . TRP A 1 106 ? 11.314 11.143 4.206 1.00 91.56 106 TRP A N 1
ATOM 852 C CA . TRP A 1 106 ? 9.990 10.689 3.773 1.00 91.56 106 TRP A CA 1
ATOM 853 C C . TRP A 1 106 ? 9.148 10.144 4.926 1.00 91.56 106 TRP A C 1
ATOM 855 O O . TRP A 1 106 ? 7.944 10.404 4.957 1.00 91.56 106 TRP A O 1
ATOM 865 N N . ILE A 1 107 ? 9.761 9.441 5.882 1.00 94.19 107 ILE A N 1
ATOM 866 C CA . ILE A 1 107 ? 9.078 8.975 7.099 1.00 94.19 107 ILE A CA 1
ATOM 867 C C . ILE A 1 107 ? 8.556 10.164 7.911 1.00 94.19 107 ILE A C 1
ATOM 869 O O . ILE A 1 107 ? 7.393 10.159 8.313 1.00 94.19 107 ILE A O 1
ATOM 873 N N . ASP A 1 108 ? 9.372 11.194 8.116 1.00 94.12 108 ASP A N 1
ATOM 874 C CA . ASP A 1 108 ? 9.004 12.370 8.909 1.00 94.12 108 ASP A CA 1
ATOM 875 C C . ASP A 1 108 ? 7.916 13.204 8.211 1.00 94.12 108 ASP A C 1
ATOM 877 O O . ASP A 1 108 ? 6.915 13.591 8.823 1.00 94.12 108 ASP A O 1
ATOM 881 N N . ILE A 1 109 ? 8.030 13.400 6.892 1.00 92.06 109 ILE A N 1
ATOM 882 C CA . ILE A 1 109 ? 6.985 14.044 6.079 1.00 92.06 109 ILE A CA 1
ATOM 883 C C . ILE A 1 109 ? 5.673 13.255 6.148 1.00 92.06 109 ILE A C 1
ATOM 885 O O . ILE A 1 109 ? 4.598 13.849 6.184 1.00 92.06 109 ILE A O 1
ATOM 889 N N . PHE A 1 110 ? 5.729 11.926 6.157 1.00 91.31 110 PHE A N 1
ATOM 890 C CA . PHE A 1 110 ? 4.532 11.104 6.275 1.00 91.31 110 PHE A CA 1
ATOM 891 C C . PHE A 1 110 ? 3.902 11.220 7.667 1.00 91.31 110 PHE A C 1
ATOM 893 O O . PHE A 1 110 ? 2.718 11.529 7.774 1.00 91.31 110 PHE A O 1
ATOM 900 N N . LYS A 1 111 ? 4.699 11.073 8.730 1.00 91.94 111 LYS A N 1
ATOM 901 C CA . LYS A 1 111 ? 4.249 11.200 10.127 1.00 91.94 111 LYS A CA 1
ATOM 902 C C . LYS A 1 111 ? 3.661 12.572 10.454 1.00 91.94 111 LYS A C 1
ATOM 904 O O . LYS A 1 111 ? 2.734 12.657 11.247 1.00 91.94 111 LYS A O 1
ATOM 909 N N . SER A 1 112 ? 4.168 13.641 9.839 1.00 90.44 112 SER A N 1
ATOM 910 C CA . SER A 1 112 ? 3.610 14.991 10.020 1.00 90.44 112 SER A CA 1
ATOM 911 C C . SER A 1 112 ? 2.248 15.194 9.345 1.00 90.44 112 SER A C 1
ATOM 913 O O . SER A 1 112 ? 1.514 16.102 9.723 1.00 90.44 112 SER A O 1
ATOM 915 N N . LYS A 1 113 ? 1.898 14.365 8.352 1.00 85.75 113 LYS A N 1
ATOM 916 C CA . LYS A 1 113 ? 0.646 14.475 7.583 1.00 85.75 113 LYS A CA 1
ATOM 917 C C . LYS A 1 113 ? -0.415 13.466 8.000 1.00 85.75 113 LYS A C 1
ATOM 919 O O . LYS A 1 113 ? -1.597 13.715 7.781 1.00 85.75 113 LYS A O 1
ATOM 924 N N . PHE A 1 114 ? -0.003 12.336 8.562 1.00 81.56 114 PHE A N 1
ATOM 925 C CA . PHE A 1 114 ? -0.896 11.259 8.961 1.00 81.56 114 PHE A CA 1
ATOM 926 C C . PHE A 1 114 ? -0.700 10.946 10.431 1.00 81.56 114 PHE A C 1
ATOM 928 O O . PHE A 1 114 ? 0.397 10.589 10.859 1.00 81.56 114 PHE A O 1
ATOM 935 N N . SER A 1 115 ? -1.788 11.011 11.195 1.00 73.94 115 SER A N 1
ATOM 936 C CA . SER A 1 115 ? -1.826 10.378 12.506 1.00 73.94 115 SER A CA 1
ATOM 937 C C . SER A 1 115 ? -1.514 8.893 12.322 1.00 73.94 115 SER A C 1
ATOM 939 O O . SER A 1 115 ? -2.071 8.267 11.425 1.00 73.94 115 SER A O 1
ATOM 941 N N . LEU A 1 116 ? -0.616 8.341 13.141 1.00 78.56 116 LEU A N 1
ATOM 942 C CA . LEU A 1 116 ? -0.307 6.908 13.189 1.00 78.56 116 LEU A CA 1
ATOM 943 C C . LEU A 1 116 ? -0.768 6.351 14.536 1.00 78.56 116 LEU A C 1
ATOM 945 O O . LEU A 1 116 ? -0.477 6.935 15.577 1.00 78.56 116 LEU A O 1
ATOM 949 N N . ASN A 1 117 ? -1.531 5.261 14.507 1.00 81.44 117 ASN A N 1
ATOM 950 C CA . ASN A 1 117 ? -1.960 4.543 15.695 1.00 81.44 117 ASN A CA 1
ATOM 951 C C . ASN A 1 117 ? -0.985 3.388 15.921 1.00 81.44 117 ASN A C 1
ATOM 953 O O . ASN A 1 117 ? -0.101 3.123 15.102 1.00 81.44 117 ASN A O 1
ATOM 957 N N . SER A 1 118 ? -1.160 2.669 17.024 1.00 88.06 118 SER A N 1
ATOM 958 C CA . SER A 1 118 ? -0.333 1.507 17.361 1.00 88.06 118 SER A CA 1
ATOM 959 C C . SER A 1 118 ? -0.363 0.391 16.307 1.00 88.06 118 SER A C 1
ATOM 961 O O . SER A 1 118 ? 0.507 -0.477 16.327 1.00 88.06 118 SER A O 1
ATOM 963 N N . ASN A 1 119 ? -1.324 0.411 15.378 1.00 94.25 119 ASN A N 1
ATOM 964 C CA . ASN A 1 119 ? -1.497 -0.611 14.349 1.00 94.25 119 ASN A CA 1
ATOM 965 C C . ASN A 1 119 ? -0.788 -0.282 13.028 1.00 94.25 119 ASN A C 1
ATOM 967 O O . ASN A 1 119 ? -0.717 -1.144 12.149 1.00 94.25 119 ASN A O 1
ATOM 971 N N . VAL A 1 120 ? -0.208 0.916 12.893 1.00 94.62 120 VAL A N 1
ATOM 972 C CA . VAL A 1 120 ? 0.677 1.272 11.776 1.00 94.62 120 VAL A CA 1
ATOM 973 C C . VAL A 1 120 ? 2.119 1.362 12.269 1.00 94.62 120 VAL A C 1
ATOM 975 O O . VAL A 1 120 ? 2.510 2.303 12.957 1.00 94.62 120 VAL A O 1
ATOM 978 N N . LYS A 1 121 ? 2.939 0.391 11.870 1.00 94.12 121 LYS A N 1
ATOM 979 C CA . LYS A 1 121 ? 4.374 0.342 12.156 1.00 94.12 121 LYS A CA 1
ATOM 980 C C . LYS A 1 121 ? 5.161 0.814 10.940 1.00 94.12 121 LYS A C 1
ATOM 982 O O . LYS A 1 121 ? 4.937 0.321 9.838 1.00 94.12 121 LYS A O 1
ATOM 987 N N . ILE A 1 122 ? 6.109 1.726 11.141 1.00 95.25 122 ILE A N 1
ATOM 988 C CA . ILE A 1 122 ? 7.061 2.134 10.101 1.00 95.25 122 ILE A CA 1
ATOM 989 C C . ILE A 1 122 ? 8.459 1.699 10.528 1.00 95.25 122 ILE A C 1
ATOM 991 O O . ILE A 1 122 ? 8.955 2.152 11.558 1.00 95.25 122 ILE A O 1
ATOM 995 N N . GLU A 1 123 ? 9.079 0.843 9.725 1.00 95.00 123 GLU A N 1
ATOM 996 C CA . GLU A 1 123 ? 10.429 0.327 9.929 1.00 95.00 123 GLU A CA 1
ATOM 997 C C . GLU A 1 123 ? 11.404 1.076 9.032 1.00 95.00 123 GLU A C 1
ATOM 999 O O . GLU A 1 123 ? 11.305 1.018 7.800 1.00 95.00 123 GLU A O 1
ATOM 1004 N N . ASN A 1 124 ? 12.353 1.779 9.654 1.00 95.56 124 ASN A N 1
ATOM 1005 C CA . ASN A 1 124 ? 13.398 2.461 8.912 1.00 95.56 124 ASN A CA 1
ATOM 1006 C C . ASN A 1 124 ? 14.570 1.515 8.637 1.00 95.56 124 ASN A C 1
ATOM 1008 O O . ASN A 1 124 ? 15.441 1.348 9.488 1.00 95.56 124 ASN A O 1
ATOM 1012 N N . LEU A 1 125 ? 14.582 0.895 7.457 1.00 94.50 125 LEU A N 1
ATOM 1013 C CA . LEU A 1 125 ? 15.624 -0.051 7.060 1.00 94.50 125 LEU A CA 1
ATOM 1014 C C . LEU A 1 125 ? 16.466 0.519 5.921 1.00 94.50 125 LEU A C 1
ATOM 1016 O O . LEU A 1 125 ? 15.938 0.986 4.915 1.00 94.50 125 LEU A O 1
ATOM 1020 N N . GLU A 1 126 ? 17.786 0.439 6.045 1.00 93.00 126 GLU A N 1
ATOM 1021 C CA . GLU A 1 126 ? 18.701 0.842 4.976 1.00 93.00 126 GLU A CA 1
ATOM 1022 C C . GLU A 1 126 ? 18.567 -0.061 3.747 1.00 93.00 126 GLU A C 1
ATOM 1024 O O . GLU A 1 126 ? 18.342 -1.265 3.872 1.00 93.00 126 GLU A O 1
ATOM 1029 N N . ILE A 1 127 ? 18.789 0.495 2.554 1.00 90.88 127 ILE A N 1
ATOM 1030 C CA . ILE A 1 127 ? 18.943 -0.315 1.342 1.00 90.88 127 ILE A CA 1
ATOM 1031 C C . ILE A 1 127 ? 20.360 -0.895 1.312 1.00 90.88 127 ILE A C 1
ATOM 1033 O O . ILE A 1 127 ? 21.340 -0.165 1.448 1.00 90.88 127 ILE A O 1
ATOM 1037 N N . CYS A 1 128 ? 20.477 -2.196 1.067 1.00 89.25 128 CYS A N 1
ATOM 1038 C CA . CYS A 1 128 ? 21.743 -2.878 0.826 1.00 89.25 128 CYS A CA 1
ATOM 1039 C C . CYS A 1 128 ? 21.710 -3.685 -0.481 1.00 89.25 128 CYS A C 1
ATOM 1041 O O . CYS A 1 128 ? 20.647 -3.941 -1.053 1.00 89.25 128 CYS A O 1
ATOM 1043 N N . GLU A 1 129 ? 22.887 -4.062 -0.978 1.00 89.56 129 GLU A N 1
ATOM 1044 C CA . GLU A 1 129 ? 23.038 -4.969 -2.117 1.00 89.56 129 GLU A CA 1
ATOM 1045 C C . GLU A 1 129 ? 23.290 -6.394 -1.611 1.00 89.56 129 GLU A C 1
ATOM 1047 O O . GLU A 1 129 ? 24.091 -6.616 -0.706 1.00 89.56 129 GLU A O 1
ATOM 1052 N N . GLU A 1 130 ? 22.628 -7.365 -2.227 1.00 86.00 130 GLU A N 1
ATOM 1053 C CA . GLU A 1 130 ? 22.833 -8.787 -1.988 1.00 86.00 130 GLU A CA 1
ATOM 1054 C C . GLU A 1 130 ? 22.962 -9.543 -3.312 1.00 86.00 130 GLU A C 1
ATOM 1056 O O . GLU A 1 130 ? 22.480 -9.110 -4.363 1.00 86.00 130 GLU A O 1
ATOM 1061 N N . ILE A 1 131 ? 23.568 -10.729 -3.259 1.00 85.44 131 ILE A N 1
ATOM 1062 C CA . ILE A 1 131 ? 23.606 -11.656 -4.389 1.00 85.44 131 ILE A CA 1
ATOM 1063 C C . ILE A 1 131 ? 22.460 -12.661 -4.233 1.00 85.44 131 ILE A C 1
ATOM 1065 O O . ILE A 1 131 ? 22.373 -13.384 -3.242 1.00 85.44 131 ILE A O 1
ATOM 1069 N N . TYR A 1 132 ? 21.579 -12.733 -5.231 1.00 80.75 132 TYR A N 1
ATOM 1070 C CA . TYR A 1 132 ? 20.509 -13.727 -5.308 1.00 80.75 132 TYR A CA 1
ATOM 1071 C C . TYR A 1 132 ? 20.499 -14.398 -6.681 1.00 80.75 132 TYR A C 1
ATOM 1073 O O . TYR A 1 132 ? 20.331 -13.726 -7.701 1.00 80.75 132 TYR A O 1
ATOM 1081 N N . LYS A 1 133 ? 20.658 -15.730 -6.718 1.00 83.88 133 LYS A N 1
ATOM 1082 C CA . LYS A 1 133 ? 20.757 -16.525 -7.961 1.00 83.88 133 LYS A CA 1
ATOM 1083 C C . LYS A 1 133 ? 21.728 -15.887 -8.968 1.00 83.88 133 LYS A C 1
ATOM 1085 O O . LYS A 1 133 ? 21.341 -15.581 -10.094 1.00 83.88 133 LYS A O 1
ATOM 1090 N N . ASN A 1 134 ? 22.950 -15.600 -8.518 1.00 87.44 134 ASN A N 1
ATOM 1091 C CA . ASN A 1 134 ? 24.031 -14.968 -9.292 1.00 87.44 134 ASN A CA 1
ATOM 1092 C C . ASN A 1 134 ? 23.719 -13.561 -9.841 1.00 87.44 134 ASN A C 1
ATOM 1094 O O . ASN A 1 134 ? 24.434 -13.059 -10.701 1.00 87.44 134 ASN A O 1
ATOM 1098 N N . ASN A 1 135 ? 22.665 -12.904 -9.351 1.00 83.62 135 ASN A N 1
ATOM 1099 C CA . ASN A 1 135 ? 22.317 -11.539 -9.724 1.00 83.62 135 ASN A CA 1
ATOM 1100 C C . ASN A 1 135 ? 22.449 -10.611 -8.519 1.00 83.62 135 ASN A C 1
ATOM 1102 O O . ASN A 1 135 ? 21.976 -10.938 -7.430 1.00 83.62 135 ASN A O 1
ATOM 1106 N N . LYS A 1 136 ? 23.017 -9.425 -8.744 1.00 84.00 136 LYS A N 1
ATOM 1107 C CA . LYS A 1 136 ? 22.975 -8.326 -7.777 1.00 84.00 136 LYS A CA 1
ATOM 1108 C C . LYS A 1 136 ? 21.542 -7.816 -7.652 1.00 84.00 136 LYS A C 1
ATOM 1110 O O . LYS A 1 136 ? 20.918 -7.436 -8.649 1.00 84.00 136 LYS A O 1
ATOM 1115 N N . VAL A 1 137 ? 21.021 -7.828 -6.435 1.00 84.25 137 VAL A N 1
ATOM 1116 C CA . VAL A 1 137 ? 19.698 -7.314 -6.084 1.00 84.25 137 VAL A CA 1
ATOM 1117 C C . VAL A 1 137 ? 19.836 -6.320 -4.944 1.00 84.25 137 VAL A C 1
ATOM 1119 O O . VAL A 1 137 ? 20.690 -6.472 -4.081 1.00 84.25 137 VAL A O 1
ATOM 1122 N N . PHE A 1 138 ? 18.983 -5.305 -4.938 1.00 84.06 138 PHE A N 1
ATOM 1123 C CA . PHE A 1 138 ? 18.868 -4.409 -3.793 1.00 84.06 138 PHE A CA 1
ATOM 1124 C C . PHE A 1 138 ? 17.814 -4.965 -2.838 1.00 84.06 138 PHE A C 1
ATOM 1126 O O . PHE A 1 138 ? 16.798 -5.478 -3.291 1.00 84.06 138 PHE A O 1
ATOM 1133 N N . THR A 1 139 ? 18.024 -4.870 -1.536 1.00 87.44 139 THR A N 1
ATOM 1134 C CA . THR A 1 139 ? 17.055 -5.264 -0.507 1.00 87.44 139 THR A CA 1
ATOM 1135 C C . THR A 1 139 ? 17.131 -4.290 0.661 1.00 87.44 139 THR A C 1
ATOM 1137 O O . THR A 1 139 ? 17.929 -3.358 0.637 1.00 87.44 139 THR A O 1
ATOM 1140 N N . TYR A 1 140 ? 16.291 -4.491 1.668 1.00 89.69 140 TYR A N 1
ATOM 1141 C CA . TYR A 1 140 ? 16.414 -3.811 2.948 1.00 89.69 140 TYR A CA 1
ATOM 1142 C C . TYR A 1 140 ? 17.287 -4.641 3.894 1.00 89.69 140 TYR A C 1
ATOM 1144 O O . TYR A 1 140 ? 17.117 -5.862 3.997 1.00 89.69 140 TYR A O 1
ATOM 1152 N N . ARG A 1 141 ? 18.229 -3.983 4.571 1.00 90.50 141 ARG A N 1
ATOM 1153 C CA . ARG A 1 141 ? 19.087 -4.594 5.589 1.00 90.50 141 ARG A CA 1
ATOM 1154 C C . ARG A 1 141 ? 18.211 -5.129 6.725 1.00 90.50 141 ARG A C 1
ATOM 1156 O O . ARG A 1 141 ? 17.299 -4.439 7.166 1.00 90.50 141 ARG A O 1
ATOM 1163 N N . ASN A 1 142 ? 18.499 -6.346 7.184 1.00 90.00 142 ASN A N 1
ATOM 1164 C CA . ASN A 1 142 ? 17.774 -7.048 8.252 1.00 90.00 142 ASN A CA 1
ATOM 1165 C C . ASN A 1 142 ? 16.274 -7.277 7.984 1.00 90.00 142 ASN A C 1
ATOM 1167 O O . ASN A 1 142 ? 15.487 -7.482 8.906 1.00 90.00 142 ASN A O 1
ATOM 1171 N N . LEU A 1 143 ? 15.848 -7.233 6.716 1.00 88.88 143 LEU A N 1
ATOM 1172 C CA . LEU A 1 143 ? 14.431 -7.337 6.382 1.00 88.88 143 LEU A CA 1
ATOM 1173 C C . LEU A 1 143 ? 13.805 -8.646 6.854 1.00 88.88 143 LEU A C 1
ATOM 1175 O O . LEU A 1 143 ? 12.667 -8.641 7.312 1.00 88.88 143 LEU A O 1
ATOM 1179 N N . LYS A 1 144 ? 14.527 -9.764 6.705 1.00 87.31 144 LYS A N 1
ATOM 1180 C CA . LYS A 1 144 ? 14.011 -11.085 7.075 1.00 87.31 144 LYS A CA 1
ATOM 1181 C C . LYS A 1 144 ? 13.703 -11.141 8.559 1.00 87.31 144 LYS A C 1
ATOM 1183 O O . LYS A 1 144 ? 12.651 -11.634 8.924 1.00 87.31 144 LYS A O 1
ATOM 1188 N N . GLU A 1 145 ? 14.603 -10.617 9.375 1.00 89.12 145 GLU A N 1
ATOM 1189 C CA . GLU A 1 145 ? 14.500 -10.540 10.824 1.00 89.12 145 GLU A CA 1
ATOM 1190 C C . GLU A 1 145 ? 13.337 -9.630 11.231 1.00 89.12 145 GLU A C 1
ATOM 1192 O O . GLU A 1 145 ? 12.552 -9.996 12.101 1.00 89.12 145 GLU A O 1
ATOM 1197 N N . THR A 1 146 ? 13.171 -8.489 10.551 1.00 86.94 146 THR A N 1
ATOM 1198 C CA . THR A 1 146 ? 12.081 -7.534 10.806 1.00 86.94 146 THR A CA 1
ATOM 1199 C C . THR A 1 146 ? 10.694 -8.116 10.533 1.00 86.94 146 THR A C 1
ATOM 1201 O O . THR A 1 146 ? 9.751 -7.795 11.254 1.00 86.94 146 THR A O 1
ATOM 1204 N N . ILE A 1 147 ? 10.551 -8.952 9.499 1.00 87.56 147 ILE A N 1
ATOM 1205 C CA . ILE A 1 147 ? 9.246 -9.481 9.057 1.00 87.56 147 ILE A CA 1
ATOM 1206 C C . ILE A 1 147 ? 9.044 -10.960 9.412 1.00 87.56 147 ILE A C 1
ATOM 1208 O O . ILE A 1 147 ? 8.068 -11.573 8.972 1.00 87.56 147 ILE A O 1
ATOM 1212 N N . ASN A 1 148 ? 9.976 -11.551 10.165 1.00 84.06 148 ASN A N 1
ATOM 1213 C CA . ASN A 1 148 ? 9.988 -12.984 10.432 1.00 84.06 148 ASN A CA 1
ATOM 1214 C C . ASN A 1 148 ? 8.723 -13.430 11.175 1.00 84.06 148 ASN A C 1
ATOM 1216 O O . ASN A 1 148 ? 8.209 -12.708 12.026 1.00 84.06 148 ASN A O 1
ATOM 1220 N N . ASN A 1 149 ? 8.258 -14.650 10.896 1.00 81.25 149 ASN A N 1
ATOM 1221 C CA . ASN A 1 149 ? 7.095 -15.272 11.543 1.00 81.25 149 ASN A CA 1
ATOM 1222 C C . ASN A 1 149 ? 5.777 -14.477 11.443 1.00 81.25 149 ASN A C 1
ATOM 1224 O O . ASN A 1 149 ? 4.828 -14.770 12.170 1.00 81.25 149 ASN A O 1
ATOM 12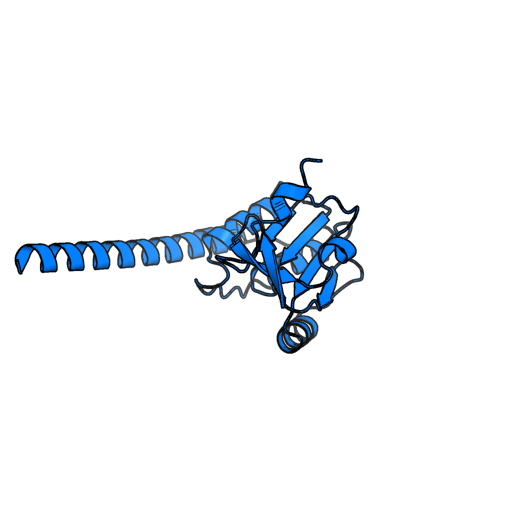28 N N . ILE A 1 150 ? 5.682 -13.501 10.535 1.00 86.00 150 ILE A N 1
ATOM 1229 C CA . ILE A 1 150 ? 4.437 -12.786 10.255 1.00 86.00 150 ILE A CA 1
ATOM 1230 C C . ILE A 1 150 ? 3.905 -13.245 8.902 1.00 86.00 150 ILE A C 1
ATOM 1232 O O . ILE A 1 150 ? 4.548 -13.093 7.862 1.00 86.00 150 ILE A O 1
ATOM 1236 N N . LYS A 1 151 ? 2.685 -13.784 8.910 1.00 90.81 151 LYS A N 1
ATOM 1237 C CA . LYS A 1 151 ? 1.921 -14.005 7.686 1.00 90.81 151 LYS A CA 1
ATOM 1238 C C . LYS A 1 151 ? 1.200 -12.709 7.320 1.00 90.81 151 LYS A C 1
ATOM 1240 O O . LYS A 1 151 ? 0.507 -12.120 8.151 1.00 90.81 151 LYS A O 1
ATOM 1245 N N . TYR A 1 152 ? 1.380 -12.273 6.079 1.00 94.31 152 TYR A N 1
ATOM 1246 C CA . TYR A 1 152 ? 0.696 -11.108 5.528 1.00 94.31 152 TYR A CA 1
ATOM 1247 C C . TYR A 1 152 ? -0.389 -11.560 4.555 1.00 94.31 152 TYR A C 1
ATOM 1249 O O . TYR A 1 152 ? -0.136 -12.393 3.684 1.00 94.31 152 TYR A O 1
ATOM 1257 N N . ASP A 1 153 ? -1.581 -10.987 4.696 1.00 95.88 153 ASP A N 1
ATOM 1258 C CA . ASP A 1 153 ? -2.712 -11.197 3.789 1.00 95.88 153 ASP A CA 1
ATOM 1259 C C . ASP A 1 153 ? -2.541 -10.372 2.508 1.00 95.88 153 ASP A C 1
ATOM 1261 O O . ASP A 1 153 ? -3.022 -10.747 1.439 1.00 95.88 153 ASP A O 1
ATOM 1265 N N . LEU A 1 154 ? -1.840 -9.237 2.615 1.00 96.56 154 LEU A N 1
ATOM 1266 C CA . LEU A 1 154 ? -1.577 -8.326 1.510 1.00 96.56 154 LEU A CA 1
ATOM 1267 C C . LEU A 1 154 ? -0.132 -7.815 1.541 1.00 96.56 154 LEU A C 1
ATOM 1269 O O . LEU A 1 154 ? 0.333 -7.259 2.535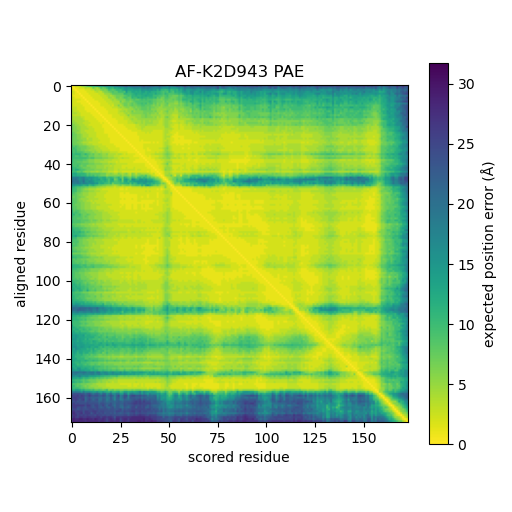 1.00 96.56 154 LEU A O 1
ATOM 1273 N N . ILE A 1 155 ? 0.557 -7.957 0.407 1.00 94.88 155 ILE A N 1
ATOM 1274 C CA . ILE A 1 155 ? 1.915 -7.450 0.184 1.00 94.88 155 ILE A CA 1
ATOM 1275 C C . ILE A 1 155 ? 1.864 -6.375 -0.905 1.00 94.88 155 ILE A C 1
ATOM 1277 O O . ILE A 1 155 ? 1.518 -6.654 -2.054 1.00 94.88 155 ILE A O 1
ATOM 1281 N N . ILE A 1 156 ? 2.242 -5.146 -0.557 1.00 93.38 156 ILE A N 1
ATOM 1282 C CA . ILE A 1 156 ? 2.207 -3.974 -1.435 1.00 93.38 156 ILE A CA 1
ATOM 1283 C C . ILE A 1 156 ? 3.632 -3.559 -1.786 1.00 93.38 156 ILE A C 1
ATOM 1285 O O . ILE A 1 156 ? 4.470 -3.310 -0.921 1.00 93.38 156 ILE A O 1
ATOM 1289 N N . ARG A 1 157 ? 3.909 -3.440 -3.085 1.00 85.25 157 ARG A N 1
ATOM 1290 C CA . ARG A 1 157 ? 5.228 -3.062 -3.601 1.00 85.25 157 ARG A CA 1
ATOM 1291 C C . ARG A 1 157 ? 5.130 -1.790 -4.441 1.00 85.25 157 ARG A C 1
ATOM 1293 O O . ARG A 1 157 ? 4.806 -1.860 -5.624 1.00 85.25 157 ARG A O 1
ATOM 1300 N N . ASN A 1 158 ? 5.468 -0.646 -3.844 1.00 70.00 158 ASN A N 1
ATOM 1301 C CA . ASN A 1 158 ? 5.357 0.675 -4.485 1.00 70.00 158 ASN A CA 1
ATOM 1302 C C . ASN A 1 158 ? 6.579 1.047 -5.319 1.00 70.00 158 ASN A C 1
ATOM 1304 O O . ASN A 1 158 ? 6.493 1.794 -6.292 1.00 70.00 158 ASN A O 1
ATOM 1308 N N . ARG A 1 159 ? 7.741 0.491 -4.971 1.00 59.56 159 ARG A N 1
ATOM 1309 C CA . ARG A 1 159 ? 8.930 0.553 -5.813 1.00 59.56 159 ARG A CA 1
ATOM 1310 C C . ARG A 1 159 ? 9.450 -0.847 -6.092 1.00 59.56 159 ARG A C 1
ATOM 1312 O O . ARG A 1 159 ? 9.700 -1.653 -5.201 1.00 59.56 159 ARG A O 1
ATOM 1319 N N . CYS A 1 160 ? 9.713 -1.114 -7.366 1.00 50.28 160 CYS A N 1
ATOM 1320 C CA . CYS A 1 160 ? 11.082 -1.303 -7.853 1.00 50.28 160 CYS A CA 1
ATOM 1321 C C . CYS A 1 160 ? 11.130 -2.312 -9.002 1.00 50.28 160 CYS A C 1
ATOM 1323 O O . CYS A 1 160 ? 10.571 -3.396 -8.905 1.00 50.28 160 CYS A O 1
ATOM 1325 N N . ARG A 1 161 ? 11.906 -2.025 -10.050 1.00 45.91 161 ARG A N 1
ATOM 1326 C CA . ARG A 1 161 ? 12.255 -3.005 -11.091 1.00 45.91 161 ARG A CA 1
ATOM 1327 C C . ARG A 1 161 ? 13.312 -4.035 -10.642 1.00 45.91 161 ARG A C 1
ATOM 1329 O O . ARG A 1 161 ? 13.532 -4.991 -11.373 1.00 45.91 161 ARG A O 1
ATOM 1336 N N . LYS A 1 162 ? 13.954 -3.879 -9.468 1.00 43.50 162 LYS A N 1
ATOM 1337 C CA . LYS A 1 162 ? 15.115 -4.705 -9.052 1.00 43.50 162 LYS A CA 1
ATOM 1338 C C . LYS A 1 162 ? 15.185 -5.183 -7.581 1.00 43.50 162 LYS A C 1
ATOM 1340 O O . LYS A 1 162 ? 16.091 -5.949 -7.286 1.00 43.50 162 LYS A O 1
ATOM 1345 N N . ILE A 1 163 ? 14.261 -4.805 -6.683 1.00 51.28 163 ILE A N 1
ATOM 1346 C CA . ILE A 1 163 ? 14.397 -5.124 -5.235 1.00 51.28 163 ILE A CA 1
ATOM 1347 C C . ILE A 1 163 ? 13.862 -6.518 -4.812 1.00 51.28 163 ILE A C 1
ATOM 1349 O O . ILE A 1 163 ? 14.343 -7.111 -3.858 1.00 51.28 163 ILE A O 1
ATOM 1353 N N . PHE A 1 164 ? 12.910 -7.127 -5.529 1.00 50.00 164 PHE A N 1
ATOM 1354 C CA . PHE A 1 164 ? 12.246 -8.358 -5.048 1.00 50.00 164 PHE A CA 1
ATOM 1355 C C . PHE A 1 164 ? 12.402 -9.545 -5.997 1.00 50.00 164 PHE A C 1
ATOM 1357 O O . PHE A 1 164 ? 11.479 -9.861 -6.745 1.00 50.00 164 PHE A O 1
ATOM 1364 N N . LYS A 1 165 ? 13.535 -10.249 -5.952 1.00 46.94 165 LYS A N 1
ATOM 1365 C CA . LYS A 1 165 ? 13.561 -11.665 -6.377 1.00 46.94 165 LYS A CA 1
ATOM 1366 C C . LYS A 1 165 ? 13.594 -12.646 -5.195 1.00 46.94 165 LYS A C 1
ATOM 1368 O O . LYS A 1 165 ? 13.229 -13.798 -5.380 1.00 46.94 165 LYS A O 1
ATOM 1373 N N . LYS A 1 166 ? 13.966 -12.193 -3.990 1.00 44.34 166 LYS A N 1
ATOM 1374 C CA . LYS A 1 166 ? 14.241 -13.058 -2.826 1.00 44.34 166 LYS A CA 1
ATOM 1375 C C . LYS A 1 166 ? 13.032 -13.302 -1.909 1.00 44.34 166 LYS A C 1
ATOM 1377 O O . LYS A 1 166 ? 12.920 -14.380 -1.336 1.00 44.34 166 LYS A O 1
ATOM 1382 N N . ILE A 1 167 ? 12.115 -12.339 -1.802 1.00 50.94 167 ILE A N 1
ATOM 1383 C CA . ILE A 1 167 ? 11.032 -12.374 -0.802 1.00 50.94 167 ILE A CA 1
ATOM 1384 C C . ILE A 1 167 ? 9.939 -13.384 -1.179 1.00 50.94 167 ILE A C 1
ATOM 1386 O O . ILE A 1 167 ? 9.552 -14.187 -0.344 1.00 50.94 167 ILE A O 1
ATOM 1390 N N . CYS A 1 168 ? 9.543 -13.480 -2.453 1.00 42.78 168 CYS A N 1
ATOM 1391 C CA . CYS A 1 168 ? 8.535 -14.462 -2.879 1.00 42.78 168 CYS A CA 1
ATOM 1392 C C . CYS A 1 168 ? 9.022 -15.924 -2.845 1.00 42.78 168 CYS A C 1
ATOM 1394 O O . CYS A 1 168 ? 8.197 -16.825 -2.792 1.00 42.78 168 CYS A O 1
ATOM 1396 N N . SER A 1 169 ? 10.336 -16.184 -2.860 1.00 44.00 169 SER A N 1
ATOM 1397 C CA . SER A 1 169 ? 10.865 -17.558 -2.777 1.00 44.00 169 SER A CA 1
ATOM 1398 C C . SER A 1 169 ? 10.971 -18.107 -1.352 1.00 44.00 169 SER A C 1
ATOM 1400 O O . SER A 1 169 ? 11.216 -19.295 -1.202 1.00 44.00 169 SER A O 1
ATOM 1402 N N . GLY A 1 170 ? 10.827 -17.261 -0.327 1.00 42.19 170 GLY A N 1
ATOM 1403 C CA . GLY A 1 170 ? 10.867 -17.667 1.085 1.00 42.19 170 GLY A CA 1
ATOM 1404 C C . GLY A 1 170 ? 9.493 -17.898 1.718 1.00 42.19 170 GLY A C 1
ATOM 1405 O O . GLY A 1 170 ? 9.434 -18.207 2.896 1.00 42.19 170 GLY A O 1
ATOM 1406 N N . PHE A 1 171 ? 8.404 -17.731 0.958 1.00 41.66 171 PHE A N 1
ATOM 1407 C CA . PHE A 1 171 ? 7.034 -18.011 1.417 1.00 41.66 171 PHE A CA 1
ATOM 1408 C C . PHE A 1 171 ? 6.542 -19.421 1.037 1.00 41.66 171 PHE A C 1
ATOM 1410 O O . PHE A 1 171 ? 5.418 -19.774 1.374 1.00 41.66 171 PH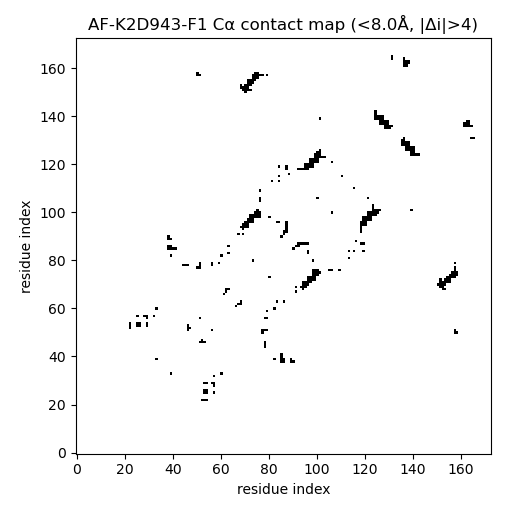E A O 1
ATOM 1417 N N . ASN A 1 172 ? 7.376 -20.217 0.352 1.00 29.30 172 ASN A N 1
ATOM 1418 C CA . ASN A 1 172 ? 7.108 -21.615 -0.012 1.00 29.30 172 ASN A CA 1
ATOM 1419 C C . ASN A 1 172 ? 8.091 -22.565 0.697 1.00 29.30 172 ASN A C 1
ATOM 1421 O O . ASN A 1 172 ? 8.783 -23.348 0.042 1.00 29.30 172 ASN A O 1
ATOM 1425 N N . SER A 1 173 ? 8.187 -22.463 2.019 1.00 29.72 173 SER A N 1
ATOM 1426 C CA . SER A 1 173 ? 8.838 -23.465 2.871 1.00 29.72 173 SER A CA 1
ATOM 1427 C C . SER A 1 173 ? 8.038 -23.636 4.144 1.00 29.72 173 SER A C 1
ATOM 1429 O O . SER A 1 173 ? 7.837 -22.589 4.801 1.00 29.72 173 SER A O 1
#

Radius of gyration: 18.89 Å; Cα contacts (8 Å, |Δi|>4): 207; chains: 1; bounding box: 44×38×62 Å

Secondary structure (DSSP, 8-state):
-HHHHHHHHHHHHHHHHHHHHHHHHHHHHHHHHTTT-SS---------TTT--HHHHHHHHHIIIII--SEEEEES-SHHHHHHHHHHHHT-TT-EEEEEES-HHHHHHHHHHS---TTEEEEE--EEEEEETTEEEEEETTHHHHTTT---SEEEE-S-SSS-SSSGGGS--

Foldseek 3Di:
DVVVVVVVVVVVVVVVVVVVVVLVVLQVVLVVQCPPPPLLPDPPADDDPAQDTSNRVSVLLCCCPPVVWQEEEAEADDSSVSVVQSSCVRPNVNGAYEYEHQDVVSVVVVVVVDPHDPRYHYHHFHWDWDADPNDIAIETPCVCVVCPPDDGPYYHYRDDPGHDPPPVVVVPD

Mean predicted aligned error: 6.82 Å

Nearest PDB structures (foldseek):
  8c9v-assembly1_A-2  TM=6.151E-01  e=1.170E-02  Desulfuromonas acetoxidans DSM 684
  4ymh-assembly2_D  TM=6.124E-01  e=9.637E-03  Podospora anserina
  8k1f-assembly1_A  TM=6.504E-01  e=1.249E-02  Fusobacterium nucleatum subsp. nucleatum ATCC 25586
  8k1f-assembly1_C-3  TM=6.233E-01  e=1.964E-02  Fusobacterium nucleatum subsp. nucleatum ATCC 25586
  4pin-assembly1_A  TM=4.555E-01  e=2.897E-02  Mycolicibacterium smegmatis

Solvent-accessible surface area (backbone atoms only — not comparable to full-atom values): 10109 Å² total; per-residue (Å²): 112,68,68,62,52,54,52,52,53,50,54,52,51,52,54,52,51,51,55,50,52,51,47,51,53,26,42,51,51,30,58,60,68,56,54,93,44,80,43,59,76,85,75,88,77,78,65,47,88,84,54,42,39,40,62,53,54,37,52,51,48,49,45,55,70,76,68,55,62,50,28,36,38,34,37,51,84,52,69,64,47,60,50,52,51,34,40,31,69,57,69,37,67,87,20,35,37,39,34,42,32,58,55,64,67,59,50,51,58,46,57,76,74,39,93,73,56,96,42,54,44,76,46,82,32,51,76,40,80,44,79,53,95,94,34,86,28,40,42,52,52,65,45,66,73,76,52,56,99,60,81,62,74,37,81,44,75,42,64,71,100,56,49,78,78,64,65,80,66,66,76,78,118

Sequence (173 aa):
MFRKIANSLKNKLDSLKQRSLNELLMANVFNSGINGVDWLKDKSFSPNRAVANYSFLYRLFRVLDDICPKSIIEFGIGQTSKLTSQYIFNKNPDAKLTIIEHDKIWIDIFKSKFSLNSNVKIENLEICEEIYKNNKVFTYRNLKETINNIKYDLIIRNRCRKIFKKICSGFNS